Protein AF-C6ZLB6-F1 (afdb_monomer_lite)

Sequence (83 aa):
LTSLRHLSFDNCPHLNNLSHTQRLTSLKHLSFYDCPKMMDLPETLLPSLLSLTILGDCPKLKERCSKRGCYWPLIWHIPYIRI

InterPro domains:
  IPR032675 Leucine-rich repeat domain superfamily [G3DSA:3.80.10.10] (1-69)

Foldseek 3Di:
DDLAAEDEAEQAQPAAEDPVCLPNQNYAYYYYYNHQNHADYDLSNQQRYQEYYYDYRPVNCCQQCPCPHVCCVSHVPRNYYHD

Organism: Helianthus annuus (NCBI:txid4232)

Radius of gyration: 11.68 Å; chains: 1; bounding box: 36×20×29 Å

pLDDT: mean 91.76, std 8.04, range [51.0, 98.06]

Secondary structure (DSSP, 8-state):
-----EEEEES-TT----GGGGG-TT--EEEEES-TT-----TTTGGG-SEEEEESS-HHHHHHHSTTSTTHHHHTT-SEEE-

Structure (mmCIF, N/CA/C/O backbone):
data_AF-C6ZLB6-F1
#
_entry.id   AF-C6ZLB6-F1
#
loop_
_atom_site.group_PDB
_atom_site.id
_atom_site.type_symbol
_atom_site.label_atom_id
_atom_site.label_alt_id
_atom_site.label_comp_id
_atom_site.label_asym_id
_atom_site.label_entity_id
_atom_site.label_seq_id
_atom_site.pdbx_PDB_ins_code
_atom_site.Cartn_x
_atom_site.Cartn_y
_atom_site.Cartn_z
_atom_site.occupancy
_atom_site.B_iso_or_equiv
_atom_site.auth_seq_id
_atom_site.auth_comp_id
_atom_site.auth_asym_id
_atom_site.auth_atom_id
_atom_site.pdbx_PDB_model_num
ATOM 1 N N . LEU A 1 1 ? -22.409 5.755 2.061 1.00 51.00 1 LEU A N 1
ATOM 2 C CA . LEU A 1 1 ? -21.113 6.067 1.411 1.00 51.00 1 LEU A CA 1
ATOM 3 C C . LEU A 1 1 ? -20.135 4.967 1.793 1.00 51.00 1 LEU A C 1
ATOM 5 O O . LEU A 1 1 ? -20.022 4.653 2.968 1.00 51.00 1 LEU A O 1
ATOM 9 N N . THR A 1 2 ? -19.585 4.289 0.793 1.00 62.62 2 THR A N 1
ATOM 10 C CA . THR A 1 2 ? -18.974 2.950 0.853 1.00 62.62 2 THR A CA 1
ATOM 11 C C . THR A 1 2 ? -17.871 2.804 1.905 1.00 62.62 2 THR A C 1
ATOM 13 O O . THR A 1 2 ? -16.816 3.423 1.801 1.00 62.62 2 THR A O 1
ATOM 16 N N . SER A 1 3 ? -18.100 1.921 2.881 1.00 84.19 3 SER A N 1
ATOM 17 C CA . SER A 1 3 ? -17.175 1.525 3.955 1.00 84.19 3 SER A CA 1
ATOM 18 C C . SER A 1 3 ? -16.035 0.622 3.464 1.00 84.19 3 SER A C 1
ATOM 20 O O . SER A 1 3 ? -15.699 -0.362 4.122 1.00 84.19 3 SER A O 1
ATOM 22 N N . LEU A 1 4 ? -15.466 0.899 2.287 1.00 90.31 4 LEU A N 1
ATOM 23 C CA . LEU A 1 4 ? -14.425 0.051 1.717 1.00 90.31 4 LEU A CA 1
ATOM 24 C C . LEU A 1 4 ? -13.183 0.110 2.613 1.00 90.31 4 LEU A C 1
ATOM 26 O O . LEU A 1 4 ? -12.591 1.172 2.782 1.00 90.31 4 LEU A O 1
ATOM 30 N N . ARG A 1 5 ? -12.817 -1.033 3.198 1.00 93.62 5 ARG A N 1
ATOM 31 C CA . ARG A 1 5 ? -11.660 -1.162 4.099 1.00 93.62 5 ARG A CA 1
ATOM 32 C C . ARG A 1 5 ? -10.442 -1.775 3.418 1.00 93.62 5 ARG A C 1
ATOM 34 O O . ARG A 1 5 ? -9.327 -1.499 3.846 1.00 93.62 5 ARG A O 1
ATOM 41 N N . HIS A 1 6 ? -10.660 -2.574 2.377 1.00 94.88 6 HIS A N 1
ATOM 42 C CA . HIS A 1 6 ? -9.623 -3.310 1.664 1.00 94.88 6 HIS A CA 1
ATOM 43 C C . HIS A 1 6 ? -9.700 -2.982 0.179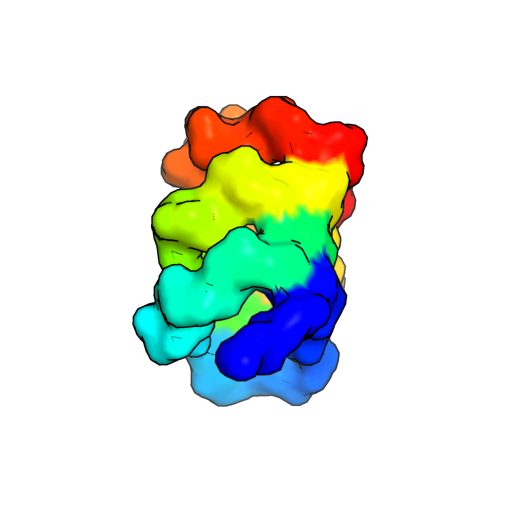 1.00 94.88 6 HIS A C 1
ATOM 45 O O . HIS A 1 6 ? -10.783 -3.022 -0.405 1.00 94.88 6 HIS A O 1
ATOM 51 N N . LEU A 1 7 ? -8.556 -2.668 -0.417 1.00 93.88 7 LEU A N 1
ATOM 52 C CA . LEU A 1 7 ? -8.415 -2.422 -1.842 1.00 93.88 7 LEU A CA 1
ATOM 53 C C . LEU A 1 7 ? -7.138 -3.106 -2.322 1.00 93.88 7 LEU A C 1
ATOM 55 O O . LEU A 1 7 ? -6.070 -2.907 -1.743 1.00 93.88 7 LEU A O 1
ATOM 59 N N . SER A 1 8 ? -7.261 -3.918 -3.365 1.00 95.38 8 SER A N 1
ATOM 60 C CA . SER A 1 8 ? -6.145 -4.642 -3.960 1.00 95.38 8 SER A CA 1
ATOM 61 C C . SER A 1 8 ? -6.173 -4.469 -5.468 1.00 95.38 8 SER A C 1
ATOM 63 O O . SER A 1 8 ? -7.240 -4.543 -6.076 1.00 95.38 8 SER A O 1
ATOM 65 N N . PHE A 1 9 ? -4.998 -4.266 -6.047 1.00 96.19 9 PHE A N 1
ATOM 66 C CA . PHE A 1 9 ? -4.767 -4.258 -7.483 1.00 96.19 9 PHE A CA 1
ATOM 67 C C . PHE A 1 9 ? -3.848 -5.424 -7.811 1.00 96.19 9 PHE A C 1
ATOM 69 O O . PHE A 1 9 ? -2.761 -5.523 -7.246 1.00 96.19 9 PHE A O 1
ATOM 76 N N . ASP A 1 10 ? -4.313 -6.314 -8.677 1.00 97.31 10 ASP A N 1
ATOM 77 C CA . ASP A 1 10 ? -3.590 -7.513 -9.086 1.00 97.31 10 ASP A CA 1
ATOM 78 C C . ASP A 1 10 ? -3.445 -7.492 -10.605 1.00 97.31 10 ASP A C 1
ATOM 80 O O . ASP A 1 10 ? -4.424 -7.232 -11.312 1.00 97.31 10 ASP A O 1
ATOM 84 N N . ASN A 1 11 ? -2.213 -7.674 -11.078 1.00 97.44 11 ASN A N 1
ATOM 85 C CA . ASN A 1 11 ? -1.839 -7.713 -12.482 1.00 97.44 11 ASN A CA 1
ATOM 86 C C . ASN A 1 11 ? -2.477 -6.570 -13.289 1.00 97.44 11 ASN A C 1
ATOM 88 O O . ASN A 1 11 ? -3.204 -6.781 -14.263 1.00 97.44 11 ASN A O 1
ATOM 92 N N . CYS A 1 12 ? -2.250 -5.332 -12.837 1.00 96.44 12 CYS A N 1
ATOM 93 C CA . CYS A 1 12 ? -2.811 -4.121 -13.437 1.00 96.44 12 CYS A CA 1
ATOM 94 C C . CYS A 1 12 ? -1.734 -3.343 -14.224 1.00 96.44 12 CYS A C 1
ATOM 96 O O . CYS A 1 12 ? -1.270 -2.292 -13.770 1.00 96.44 12 CYS A O 1
ATOM 98 N N . PRO A 1 13 ? -1.355 -3.781 -15.442 1.00 94.94 13 PRO A N 1
ATOM 99 C CA . PRO A 1 13 ? -0.246 -3.202 -16.207 1.00 94.94 13 PRO A CA 1
ATOM 100 C C . PRO A 1 13 ? -0.519 -1.795 -16.749 1.00 94.94 13 PRO A C 1
ATOM 102 O O . PRO A 1 13 ? 0.392 -1.148 -17.264 1.00 94.94 13 PRO A O 1
ATOM 105 N N . HIS A 1 14 ? -1.760 -1.311 -16.662 1.00 94.88 14 HIS A N 1
ATOM 106 C CA . HIS A 1 14 ? -2.163 0.027 -17.105 1.00 94.88 14 HIS A CA 1
ATOM 107 C C . HIS A 1 14 ? -2.532 0.973 -15.957 1.00 94.88 14 HIS A C 1
ATOM 109 O O . HIS A 1 14 ? -2.760 2.155 -16.211 1.00 94.88 14 HIS A O 1
ATOM 115 N N . LEU A 1 15 ? -2.570 0.490 -14.710 1.00 92.38 15 LEU A N 1
ATOM 116 C CA . LEU A 1 15 ? -2.852 1.333 -13.553 1.00 92.38 15 LEU A CA 1
ATOM 117 C C . LEU A 1 15 ? -1.649 2.237 -13.285 1.00 92.38 15 LEU A C 1
ATOM 119 O O . LEU A 1 15 ? -0.548 1.742 -13.064 1.00 92.38 15 LEU A O 1
ATOM 123 N N . ASN A 1 16 ? -1.857 3.552 -13.322 1.00 89.81 16 ASN A N 1
ATOM 124 C CA . ASN A 1 16 ? -0.785 4.534 -13.156 1.00 89.81 16 ASN A CA 1
ATOM 125 C C . ASN A 1 16 ? -1.038 5.572 -12.054 1.00 89.81 16 ASN A C 1
ATOM 127 O O . ASN A 1 16 ? -0.090 6.221 -11.617 1.00 89.81 16 ASN A O 1
ATOM 131 N N . ASN A 1 17 ? -2.280 5.712 -11.582 1.00 84.38 17 ASN A N 1
ATOM 132 C CA . ASN A 1 17 ? -2.644 6.624 -10.507 1.00 84.38 17 ASN A CA 1
ATOM 133 C C . ASN A 1 17 ? -3.882 6.132 -9.739 1.00 84.38 17 ASN A C 1
ATOM 135 O O . ASN A 1 17 ? -4.646 5.299 -10.226 1.00 84.38 17 ASN A O 1
ATOM 139 N N . LEU A 1 18 ? -4.093 6.706 -8.552 1.00 85.25 18 LEU A N 1
ATOM 140 C CA . LEU A 1 18 ? -5.299 6.531 -7.735 1.00 85.25 18 LEU A CA 1
ATOM 141 C C . LEU A 1 18 ? -5.891 7.877 -7.289 1.00 85.25 18 LEU A C 1
ATOM 143 O O . LEU A 1 18 ? -6.433 8.009 -6.194 1.00 85.25 18 LEU A O 1
ATOM 147 N N . SER A 1 19 ? -5.801 8.912 -8.123 1.00 74.75 19 SER A N 1
ATOM 148 C CA . SER A 1 19 ? -6.267 10.262 -7.759 1.00 74.75 19 SER A CA 1
ATOM 149 C C . SER A 1 19 ? -7.757 10.298 -7.380 1.00 74.75 19 SER A C 1
ATOM 151 O O . SER A 1 19 ? -8.165 11.075 -6.521 1.00 74.75 19 SER A O 1
ATOM 153 N N . HIS A 1 20 ? -8.567 9.385 -7.922 1.00 72.81 20 HIS A N 1
ATOM 154 C CA . HIS A 1 20 ? -9.999 9.287 -7.631 1.00 72.81 20 HIS A CA 1
ATOM 155 C C . HIS A 1 20 ? -10.310 8.594 -6.288 1.00 72.81 20 HIS A C 1
ATOM 157 O O . HIS A 1 20 ? -11.445 8.661 -5.809 1.00 72.81 20 HIS A O 1
ATOM 163 N N . THR A 1 21 ? -9.332 7.949 -5.639 1.00 74.62 21 THR A N 1
ATOM 164 C CA . THR A 1 21 ? -9.555 7.196 -4.391 1.00 74.62 21 THR A CA 1
ATOM 165 C C . THR A 1 21 ? -9.384 8.031 -3.125 1.00 74.62 21 THR A C 1
ATOM 167 O O . THR A 1 21 ? -9.529 7.503 -2.025 1.00 74.62 21 THR A O 1
ATOM 170 N N . GLN A 1 22 ? -9.139 9.340 -3.239 1.00 73.62 22 GLN A N 1
ATOM 171 C CA . GLN A 1 22 ? -9.032 10.255 -2.091 1.00 73.62 22 GLN A CA 1
ATOM 172 C C . GLN A 1 22 ? -10.298 10.276 -1.214 1.00 73.62 22 GLN A C 1
ATOM 174 O O . GLN A 1 22 ? -10.245 10.620 -0.038 1.00 73.62 22 GLN A O 1
ATOM 179 N N . ARG A 1 23 ? -11.449 9.874 -1.771 1.00 79.62 23 ARG A N 1
ATOM 180 C CA . ARG A 1 23 ? -12.730 9.781 -1.052 1.00 79.62 23 ARG A CA 1
ATOM 181 C C . ARG A 1 23 ? -12.888 8.491 -0.237 1.00 79.62 23 ARG A C 1
ATOM 183 O O . ARG A 1 23 ? -13.876 8.359 0.483 1.00 79.62 23 ARG A O 1
ATOM 190 N N . LEU A 1 24 ? -11.950 7.544 -0.332 1.00 84.88 24 LEU A N 1
ATOM 191 C CA . LEU A 1 24 ? -11.971 6.278 0.410 1.00 84.88 24 LEU A CA 1
ATOM 192 C C . LEU A 1 24 ? -11.466 6.465 1.850 1.00 84.88 24 LEU A C 1
ATOM 194 O O . LEU A 1 24 ? -10.519 5.820 2.287 1.00 84.88 24 LEU A O 1
ATOM 198 N N . THR A 1 25 ? -12.126 7.334 2.614 1.00 83.69 25 THR A N 1
ATOM 199 C CA . THR A 1 25 ? -11.726 7.705 3.986 1.00 83.69 25 THR A CA 1
ATOM 200 C C . THR A 1 25 ? -11.763 6.544 4.987 1.00 83.69 25 THR A C 1
ATOM 202 O O . THR A 1 25 ? -11.172 6.627 6.060 1.00 83.69 25 THR A O 1
ATOM 205 N N . SER A 1 26 ? -12.462 5.454 4.656 1.00 90.00 26 SER A N 1
ATOM 206 C CA . SER A 1 26 ? -12.558 4.245 5.487 1.00 90.00 26 SER A CA 1
ATOM 207 C C . SER A 1 26 ? -11.509 3.178 5.161 1.00 90.00 26 SER A C 1
ATOM 209 O O . SER A 1 26 ? -11.511 2.129 5.810 1.00 90.00 26 SER A O 1
ATOM 211 N N . LEU A 1 27 ? -10.638 3.405 4.171 1.00 92.50 27 LEU A N 1
ATOM 212 C CA . LEU A 1 27 ? -9.669 2.401 3.748 1.00 92.50 27 LEU A CA 1
ATOM 213 C C . LEU A 1 27 ? -8.625 2.151 4.840 1.00 92.50 27 LEU A C 1
ATOM 215 O O . LEU A 1 27 ? -8.127 3.079 5.471 1.00 92.50 27 LEU A O 1
ATOM 219 N N . LYS A 1 28 ? -8.302 0.877 5.060 1.00 95.06 28 LYS A N 1
ATOM 220 C CA . LYS A 1 28 ? -7.316 0.427 6.051 1.00 95.06 28 LYS A CA 1
ATOM 221 C C . LYS A 1 28 ? -6.232 -0.452 5.448 1.00 95.06 28 LYS A C 1
ATOM 223 O O . LYS A 1 28 ? -5.119 -0.464 5.961 1.00 95.06 28 LYS A O 1
ATOM 228 N N . HIS A 1 29 ? -6.529 -1.139 4.355 1.00 96.12 29 HIS A N 1
ATOM 229 C CA . HIS A 1 29 ? -5.627 -2.098 3.741 1.00 96.12 29 HIS A CA 1
ATOM 230 C C . HIS A 1 29 ? -5.524 -1.812 2.247 1.00 96.12 29 HIS A C 1
ATOM 232 O O . HIS A 1 29 ? -6.538 -1.803 1.546 1.00 96.12 29 HIS A O 1
ATOM 238 N N . LEU A 1 30 ? -4.300 -1.573 1.779 1.00 95.62 30 LEU A N 1
ATOM 239 C CA . LEU A 1 30 ? -4.000 -1.317 0.377 1.00 95.62 30 LEU A CA 1
ATOM 240 C C . LEU A 1 30 ? -2.947 -2.308 -0.118 1.00 95.62 30 LEU A C 1
ATOM 242 O O . LEU A 1 30 ? -1.953 -2.563 0.569 1.00 95.62 30 LEU A O 1
ATOM 246 N N . SER A 1 31 ? -3.172 -2.895 -1.290 1.00 97.00 31 SER A N 1
ATOM 247 C CA . SER A 1 31 ? -2.245 -3.858 -1.882 1.00 97.00 31 SER A CA 1
ATOM 248 C C . SER A 1 31 ? -2.071 -3.679 -3.389 1.00 97.00 31 SER A C 1
ATOM 250 O O . SER A 1 31 ? -3.035 -3.385 -4.093 1.00 97.00 31 SER A O 1
ATOM 252 N N . PHE A 1 32 ? -0.846 -3.884 -3.869 1.00 97.62 32 PHE A N 1
ATOM 253 C CA . PHE A 1 32 ? -0.488 -3.914 -5.287 1.00 97.62 32 PHE A CA 1
ATOM 254 C C . PHE A 1 32 ? 0.346 -5.156 -5.584 1.00 97.62 32 PHE A C 1
ATOM 256 O O . PHE A 1 32 ? 1.320 -5.426 -4.877 1.00 97.62 32 PHE A O 1
ATOM 263 N N . TYR A 1 33 ? -0.023 -5.870 -6.639 1.00 97.94 33 TYR A N 1
ATOM 264 C CA . TYR A 1 33 ? 0.671 -7.039 -7.164 1.00 97.94 33 TYR A CA 1
ATOM 265 C C . TYR A 1 33 ? 0.823 -6.851 -8.673 1.00 97.94 33 TYR A C 1
ATOM 267 O O . TYR A 1 33 ? -0.170 -6.594 -9.352 1.00 97.94 33 TYR A O 1
ATOM 275 N N . ASP A 1 34 ? 2.055 -6.906 -9.182 1.00 97.69 34 ASP A N 1
ATOM 276 C CA . ASP A 1 34 ? 2.356 -6.833 -10.623 1.00 97.69 34 ASP A CA 1
ATOM 277 C C . ASP A 1 34 ? 1.676 -5.641 -11.336 1.00 97.69 34 ASP A C 1
ATOM 279 O O . ASP A 1 34 ? 0.928 -5.768 -12.307 1.00 97.69 34 ASP A O 1
ATOM 283 N N . CYS A 1 35 ? 1.917 -4.439 -10.807 1.00 97.56 35 CYS A N 1
ATOM 284 C CA . CYS A 1 35 ? 1.394 -3.167 -11.309 1.00 97.56 35 CYS A CA 1
ATOM 285 C C . CYS A 1 35 ? 2.542 -2.261 -11.809 1.00 97.56 35 CYS A C 1
ATOM 287 O O . CYS A 1 35 ? 2.852 -1.248 -11.171 1.00 97.56 35 CYS A O 1
ATOM 289 N N . PRO A 1 36 ? 3.178 -2.571 -12.957 1.00 96.81 36 PRO A N 1
ATOM 290 C CA . PRO A 1 36 ? 4.432 -1.938 -13.382 1.00 96.81 36 PRO A CA 1
ATOM 291 C C . PRO A 1 36 ? 4.330 -0.441 -13.679 1.00 96.81 36 PRO A C 1
ATOM 293 O O . PRO A 1 36 ? 5.305 0.295 -13.525 1.00 96.81 36 PRO A O 1
ATOM 296 N N . LYS A 1 37 ? 3.153 0.029 -14.113 1.00 96.31 37 LYS A N 1
ATOM 297 C CA . LYS A 1 37 ? 2.923 1.442 -14.454 1.00 96.31 37 LYS A CA 1
ATOM 298 C C . LYS A 1 37 ? 2.478 2.295 -13.274 1.00 96.31 37 LYS A C 1
ATOM 300 O O . LYS A 1 37 ? 2.330 3.502 -13.452 1.00 96.31 37 LYS A O 1
ATOM 305 N N . MET A 1 38 ? 2.278 1.704 -12.098 1.00 94.75 38 MET A N 1
ATOM 306 C CA . MET A 1 38 ? 1.790 2.422 -10.931 1.00 94.75 38 MET A CA 1
ATOM 307 C C . MET A 1 38 ? 2.913 3.271 -10.339 1.00 94.75 38 MET A C 1
ATOM 309 O O . MET A 1 38 ? 3.927 2.739 -9.884 1.00 94.75 38 MET A O 1
ATOM 313 N N . MET A 1 39 ? 2.751 4.595 -10.379 1.00 90.75 39 MET A N 1
ATOM 314 C CA . MET A 1 39 ? 3.823 5.529 -10.014 1.00 90.75 39 MET A CA 1
ATOM 315 C C . MET A 1 39 ? 3.616 6.156 -8.641 1.00 90.75 39 MET A C 1
ATOM 317 O O . MET A 1 39 ? 4.588 6.328 -7.910 1.00 90.75 39 MET A O 1
ATOM 321 N N . ASP A 1 40 ? 2.366 6.469 -8.295 1.00 89.62 40 ASP A N 1
ATOM 322 C CA . ASP A 1 40 ? 2.048 7.356 -7.178 1.00 89.62 40 ASP A CA 1
ATOM 323 C C . ASP A 1 40 ? 0.854 6.885 -6.360 1.00 89.62 40 ASP A C 1
ATOM 325 O O . ASP A 1 40 ? -0.135 6.379 -6.89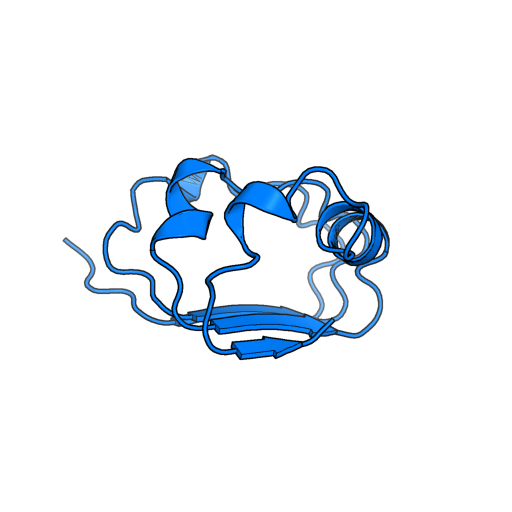1 1.00 89.62 40 ASP A O 1
ATOM 329 N N . LEU A 1 41 ? 0.928 7.126 -5.053 1.00 90.00 41 LEU A N 1
ATOM 330 C CA . LEU A 1 41 ? -0.157 6.900 -4.108 1.00 90.00 41 LEU A CA 1
ATOM 331 C C . LEU A 1 41 ? -0.742 8.244 -3.654 1.00 90.00 41 LEU A C 1
ATOM 333 O O . LEU A 1 41 ? -0.004 9.215 -3.485 1.00 90.00 41 LEU A O 1
ATOM 337 N N . PRO A 1 42 ? -2.059 8.324 -3.414 1.00 87.19 42 PRO A N 1
ATOM 338 C CA . PRO A 1 42 ? -2.670 9.513 -2.849 1.00 87.19 42 PRO A CA 1
ATOM 339 C C . PRO A 1 42 ? -2.201 9.671 -1.402 1.00 87.19 42 PRO A C 1
ATOM 341 O O . PRO A 1 42 ? -2.581 8.895 -0.525 1.00 87.19 42 PRO A O 1
ATOM 344 N N . GLU A 1 43 ? -1.391 10.699 -1.154 1.00 89.19 43 GLU A N 1
ATOM 345 C CA . GLU A 1 43 ? -0.777 10.968 0.153 1.00 89.19 43 GLU A CA 1
ATOM 346 C C . GLU A 1 43 ? -1.802 11.104 1.277 1.00 89.19 43 GLU A C 1
ATOM 348 O O . GLU A 1 43 ? -1.539 10.701 2.401 1.00 89.19 43 GLU A O 1
ATOM 353 N N . THR A 1 44 ? -3.005 11.593 0.974 1.00 86.31 44 THR A N 1
ATOM 354 C CA . THR A 1 44 ? -4.096 11.739 1.949 1.00 86.31 44 THR A CA 1
ATOM 355 C C . THR A 1 44 ? -4.605 10.407 2.504 1.00 86.31 44 THR A C 1
ATOM 357 O O . THR A 1 44 ? -5.178 10.373 3.590 1.00 86.31 44 THR A O 1
ATOM 360 N N . LEU A 1 45 ? -4.398 9.304 1.781 1.00 86.62 45 LEU A N 1
ATOM 361 C CA . LEU A 1 45 ? -4.831 7.967 2.181 1.00 86.62 45 LEU A CA 1
ATOM 362 C C . LEU A 1 45 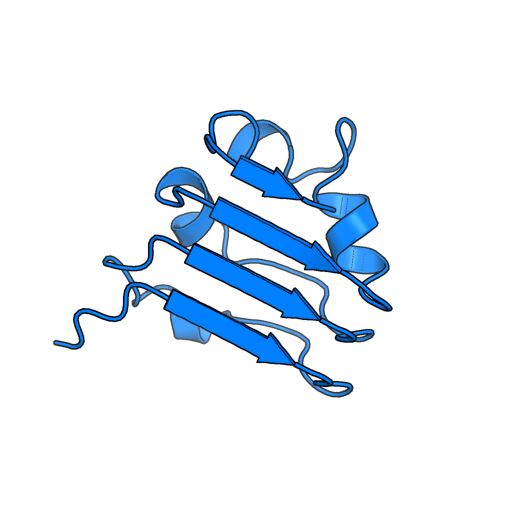? -3.802 7.289 3.099 1.00 86.62 45 LEU A C 1
ATOM 364 O O . LEU A 1 45 ? -4.184 6.577 4.032 1.00 86.62 45 LEU A O 1
ATOM 368 N N . LEU A 1 46 ? -2.509 7.518 2.837 1.00 88.94 46 LEU A N 1
ATOM 369 C CA . LEU A 1 46 ? -1.390 6.782 3.437 1.00 88.94 46 LEU A CA 1
ATOM 370 C C . LEU A 1 46 ? -1.376 6.814 4.974 1.00 88.94 46 LEU A C 1
ATOM 372 O O . LEU A 1 46 ? -1.260 5.738 5.565 1.00 88.94 46 LEU A O 1
ATOM 376 N N . PRO A 1 47 ? -1.587 7.966 5.649 1.00 87.56 47 PRO A N 1
ATOM 377 C CA . PRO A 1 47 ? -1.494 8.029 7.102 1.00 87.56 47 PRO A CA 1
ATOM 378 C C . PRO A 1 47 ? -2.543 7.197 7.838 1.00 87.56 47 PRO A C 1
ATOM 380 O O . PRO A 1 47 ? -2.361 6.882 9.010 1.00 87.56 47 PRO A O 1
ATOM 383 N N . SER A 1 48 ? -3.647 6.854 7.173 1.00 88.38 48 SER A N 1
ATOM 384 C CA . SER A 1 48 ? -4.787 6.161 7.780 1.00 88.38 48 SER A CA 1
ATOM 385 C C . SER A 1 48 ? -4.739 4.633 7.654 1.00 88.38 48 SER A C 1
ATOM 387 O O . SER A 1 48 ? -5.601 3.947 8.225 1.00 88.38 48 SER A O 1
ATOM 389 N N . LEU A 1 49 ? -3.760 4.114 6.903 1.00 94.38 49 LEU A N 1
ATOM 390 C CA . LEU A 1 49 ? -3.607 2.695 6.606 1.00 94.38 49 LEU A CA 1
ATOM 391 C C . LEU A 1 49 ? -3.082 1.914 7.815 1.00 94.38 49 LEU A C 1
ATOM 393 O O . LEU A 1 49 ? -2.224 2.364 8.567 1.00 94.38 49 LEU A O 1
ATOM 397 N N . LEU A 1 50 ? -3.583 0.691 7.950 1.00 97.00 50 LEU A N 1
ATOM 398 C CA . LEU A 1 50 ? -3.083 -0.321 8.876 1.00 97.00 50 LEU A CA 1
ATOM 399 C C . LEU A 1 50 ? -2.155 -1.317 8.178 1.00 97.00 50 LEU A C 1
ATOM 401 O O . LEU A 1 50 ? -1.300 -1.916 8.828 1.00 97.00 50 LEU A O 1
ATOM 405 N N . SER A 1 51 ? -2.302 -1.485 6.860 1.00 97.75 51 SER A N 1
ATOM 406 C CA . SER A 1 51 ? -1.372 -2.284 6.071 1.00 97.75 51 SER A CA 1
ATOM 407 C C . SER A 1 51 ? -1.147 -1.743 4.664 1.00 97.75 51 SER A C 1
ATOM 409 O O . SER A 1 51 ? -2.109 -1.410 3.963 1.00 97.75 51 SER A O 1
ATOM 411 N N . LEU A 1 52 ? 0.105 -1.799 4.217 1.00 97.00 52 LEU A N 1
ATOM 412 C CA . LEU A 1 52 ? 0.510 -1.559 2.837 1.00 97.00 52 LEU A CA 1
ATOM 413 C C . LEU A 1 52 ? 1.305 -2.763 2.324 1.00 97.00 52 LEU A C 1
ATOM 415 O O . LEU A 1 52 ? 2.319 -3.137 2.911 1.00 97.00 52 LEU A O 1
ATOM 419 N N . THR A 1 53 ? 0.841 -3.379 1.237 1.00 98.06 53 THR A N 1
ATOM 420 C CA . THR A 1 53 ? 1.563 -4.463 0.555 1.00 98.06 53 THR A CA 1
ATOM 421 C C . THR A 1 53 ? 1.853 -4.087 -0.893 1.00 98.06 53 THR A C 1
ATOM 423 O O . THR A 1 53 ? 0.951 -3.699 -1.624 1.00 98.06 53 THR A O 1
ATOM 426 N N . ILE A 1 54 ? 3.102 -4.210 -1.323 1.00 97.25 54 ILE A N 1
ATOM 427 C CA . ILE A 1 54 ? 3.546 -3.964 -2.694 1.00 97.25 54 ILE A CA 1
ATOM 428 C C . ILE A 1 54 ? 4.418 -5.156 -3.083 1.00 97.25 54 ILE A C 1
ATOM 430 O O . ILE A 1 54 ? 5.510 -5.309 -2.562 1.00 97.25 54 ILE A O 1
ATOM 434 N N . LEU A 1 55 ? 3.951 -6.034 -3.963 1.00 97.88 55 LEU A N 1
ATOM 435 C CA . LEU A 1 55 ? 4.671 -7.249 -4.352 1.00 97.88 55 LEU A CA 1
ATOM 436 C C . LEU A 1 55 ? 4.732 -7.394 -5.876 1.00 97.88 55 LEU A C 1
ATOM 438 O O . LEU A 1 55 ? 4.063 -6.675 -6.615 1.00 97.88 55 LEU A O 1
ATOM 442 N N . GLY A 1 56 ? 5.600 -8.294 -6.345 1.00 97.06 56 GLY A N 1
ATOM 443 C CA . GLY A 1 56 ? 5.818 -8.495 -7.779 1.00 97.06 56 GLY A CA 1
ATOM 444 C C . GLY A 1 56 ? 6.423 -7.271 -8.478 1.00 97.06 56 GLY A C 1
ATOM 445 O O . GLY A 1 56 ? 7.206 -6.524 -7.871 1.00 97.06 56 GLY A O 1
ATOM 446 N N . ASP A 1 57 ? 6.062 -7.080 -9.745 1.00 97.19 57 ASP A N 1
ATOM 447 C CA . ASP A 1 57 ? 6.540 -6.007 -10.619 1.00 97.19 57 ASP A CA 1
ATOM 448 C C . ASP A 1 57 ? 5.821 -4.673 -10.343 1.00 97.19 57 ASP A C 1
ATOM 450 O O . ASP A 1 57 ? 4.887 -4.270 -11.032 1.00 97.19 57 ASP A O 1
ATOM 454 N N . CYS A 1 58 ? 6.246 -3.986 -9.279 1.00 97.12 58 CYS A N 1
ATOM 455 C CA . CYS A 1 58 ? 5.771 -2.647 -8.898 1.00 97.12 58 CYS A CA 1
ATOM 456 C C . CYS A 1 58 ? 6.952 -1.678 -8.654 1.00 97.12 58 CYS A C 1
ATOM 458 O O . CYS A 1 58 ? 7.066 -1.105 -7.565 1.00 97.12 58 CYS A O 1
ATOM 460 N N . PRO A 1 59 ? 7.880 -1.503 -9.611 1.00 96.31 59 PRO A N 1
ATOM 461 C CA . PRO A 1 59 ? 9.216 -0.964 -9.357 1.00 96.31 59 PRO A CA 1
ATOM 462 C C . PRO A 1 59 ? 9.182 0.450 -8.770 1.00 96.31 59 PRO A C 1
ATOM 464 O O . PRO A 1 59 ? 9.882 0.733 -7.798 1.00 96.31 59 PRO A O 1
ATOM 467 N N . LYS A 1 60 ? 8.315 1.325 -9.298 1.00 96.00 60 LYS A N 1
ATOM 468 C CA . LYS A 1 60 ? 8.199 2.715 -8.836 1.00 96.00 60 LYS A CA 1
ATOM 469 C C . LYS A 1 60 ? 7.607 2.845 -7.440 1.00 96.00 60 LYS A C 1
ATOM 471 O O . LYS A 1 60 ? 8.123 3.621 -6.636 1.00 96.00 60 LYS A O 1
ATOM 476 N N . LEU A 1 61 ? 6.585 2.056 -7.119 1.00 95.31 61 LEU A N 1
ATOM 477 C CA . LEU A 1 61 ? 6.035 2.031 -5.767 1.00 95.31 61 LEU A CA 1
ATOM 478 C C . LEU A 1 61 ? 7.055 1.497 -4.757 1.00 95.31 61 LEU A C 1
ATOM 480 O O . LEU A 1 61 ? 7.230 2.104 -3.703 1.00 95.31 61 LEU A O 1
ATOM 484 N N . LYS A 1 62 ? 7.776 0.416 -5.084 1.00 96.12 62 LYS A N 1
ATOM 485 C CA . LYS A 1 62 ? 8.824 -0.126 -4.203 1.00 96.12 62 LYS A CA 1
ATOM 486 C C . LYS A 1 62 ? 9.931 0.895 -3.935 1.00 96.12 62 LYS A C 1
ATOM 488 O O . LYS A 1 62 ? 10.347 1.055 -2.791 1.00 96.12 62 LYS A O 1
ATOM 493 N N . GLU A 1 63 ? 10.364 1.622 -4.966 1.00 96.19 63 GLU A N 1
ATOM 494 C CA . GLU A 1 63 ? 11.349 2.706 -4.860 1.00 96.19 63 GLU A CA 1
ATOM 495 C C . GLU A 1 63 ? 10.866 3.807 -3.895 1.00 96.19 63 GLU A C 1
ATOM 497 O O . GLU A 1 63 ? 11.544 4.122 -2.910 1.00 96.19 63 GLU A O 1
ATOM 502 N N . ARG A 1 64 ? 9.660 4.345 -4.124 1.00 95.25 64 ARG A N 1
ATOM 503 C CA . ARG A 1 64 ? 9.096 5.466 -3.352 1.00 95.25 64 ARG A CA 1
ATOM 504 C C . ARG A 1 64 ? 8.687 5.101 -1.926 1.00 95.25 64 ARG A C 1
ATOM 506 O O . ARG A 1 64 ? 8.761 5.957 -1.047 1.00 95.25 64 ARG A O 1
ATOM 513 N N . CYS A 1 65 ? 8.278 3.858 -1.684 1.00 94.81 65 CYS A N 1
ATOM 514 C CA . CYS A 1 65 ? 7.905 3.350 -0.360 1.00 94.81 65 CYS A CA 1
ATOM 515 C C . CYS A 1 65 ? 9.082 2.715 0.404 1.00 94.81 65 CYS A C 1
ATOM 517 O O . CYS A 1 65 ? 8.910 2.281 1.541 1.00 94.81 65 CYS A O 1
ATOM 519 N N . SER A 1 66 ? 10.281 2.651 -0.182 1.00 94.69 66 SER A N 1
ATOM 520 C CA . SER A 1 66 ? 11.480 2.178 0.518 1.00 94.69 66 SER A CA 1
ATOM 521 C C . SER A 1 66 ? 11.845 3.087 1.700 1.00 94.69 66 SER A C 1
ATOM 523 O O . SER A 1 66 ? 11.419 4.235 1.760 1.00 94.69 66 SER A O 1
ATOM 525 N N . LYS A 1 67 ? 12.717 2.629 2.612 1.00 92.38 67 LYS A N 1
ATOM 526 C CA . LYS A 1 67 ? 13.172 3.418 3.783 1.00 92.38 67 LYS A CA 1
ATOM 527 C C . LYS A 1 67 ? 13.799 4.782 3.452 1.00 92.38 67 LYS A C 1
ATOM 529 O O . LYS A 1 67 ? 13.932 5.621 4.336 1.00 92.38 67 LY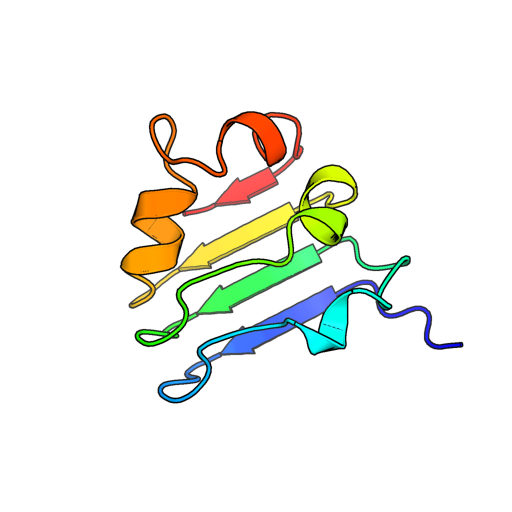S A O 1
ATOM 534 N N . ARG A 1 68 ? 14.242 4.980 2.207 1.00 93.31 68 ARG A N 1
ATOM 535 C CA . ARG A 1 68 ? 14.803 6.244 1.696 1.00 93.31 68 ARG A CA 1
ATOM 536 C C . ARG A 1 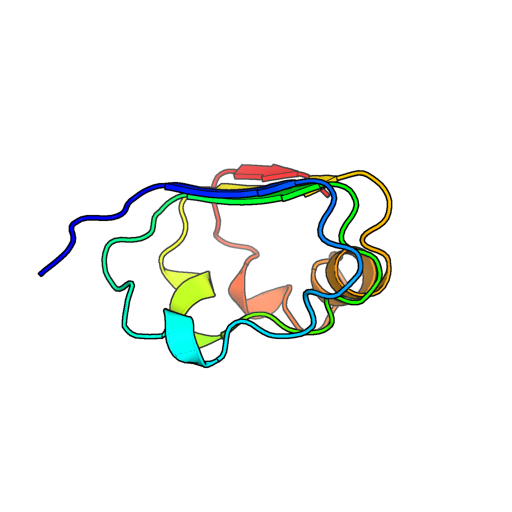68 ? 13.902 6.905 0.649 1.00 93.31 68 ARG A C 1
ATOM 538 O O . ARG A 1 68 ? 14.281 7.922 0.079 1.00 93.31 68 ARG A O 1
ATOM 545 N N . GLY A 1 69 ? 12.750 6.309 0.366 1.00 94.62 69 GLY A N 1
ATOM 546 C CA . GLY A 1 69 ? 11.793 6.809 -0.602 1.00 94.62 69 GLY A CA 1
ATOM 547 C C . GLY A 1 69 ? 10.971 7.968 -0.043 1.00 94.62 69 GLY A C 1
ATOM 548 O O . GLY A 1 69 ? 10.834 8.138 1.170 1.00 94.62 69 GLY A O 1
ATOM 549 N N . CYS A 1 70 ? 10.407 8.771 -0.945 1.00 94.25 70 CYS A N 1
ATOM 550 C CA . CYS A 1 70 ? 9.642 9.968 -0.596 1.00 94.25 70 CYS A CA 1
ATOM 551 C C . CYS A 1 70 ? 8.383 9.679 0.235 1.00 94.25 70 CYS A C 1
ATOM 553 O O . CYS A 1 70 ? 7.954 10.548 0.988 1.00 94.25 70 CYS A O 1
ATOM 555 N N . TYR A 1 71 ? 7.817 8.470 0.151 1.00 94.50 71 TYR A N 1
ATOM 556 C CA . TYR A 1 71 ? 6.651 8.093 0.947 1.00 94.50 71 TYR A CA 1
ATOM 557 C C . TYR A 1 71 ? 6.997 7.564 2.331 1.00 94.50 71 TYR A C 1
ATOM 559 O O . TYR A 1 71 ? 6.094 7.483 3.160 1.00 94.50 71 TYR A O 1
ATOM 567 N N . TRP A 1 72 ? 8.263 7.251 2.628 1.00 94.94 72 TRP A N 1
ATOM 568 C CA . TRP A 1 72 ? 8.645 6.715 3.937 1.00 94.94 72 TRP A CA 1
ATOM 569 C C . TRP A 1 72 ? 8.130 7.553 5.123 1.00 94.94 72 TRP A C 1
ATOM 571 O O . TRP A 1 72 ? 7.512 6.970 6.014 1.00 94.94 72 TRP A O 1
ATOM 581 N N . PRO A 1 73 ? 8.246 8.899 5.132 1.00 94.69 73 PRO A N 1
ATOM 582 C CA . PRO A 1 73 ? 7.716 9.728 6.219 1.00 94.69 73 PRO A CA 1
ATOM 583 C C . PRO A 1 73 ? 6.189 9.662 6.390 1.00 94.69 73 PRO A C 1
ATOM 585 O O . PRO A 1 73 ? 5.689 10.000 7.459 1.00 94.69 73 PRO A O 1
ATOM 588 N N . LEU A 1 74 ? 5.452 9.219 5.367 1.00 93.75 74 LEU A N 1
ATOM 589 C CA . LEU A 1 74 ? 3.992 9.074 5.389 1.00 93.75 74 LEU A CA 1
ATOM 590 C C . LEU A 1 74 ? 3.527 7.654 5.721 1.00 93.75 74 LEU A C 1
ATOM 592 O O . LEU A 1 74 ? 2.351 7.467 6.023 1.00 93.75 74 LEU A O 1
ATOM 596 N N . ILE A 1 75 ? 4.412 6.658 5.618 1.00 94.81 75 ILE A N 1
ATOM 597 C CA . ILE A 1 75 ? 4.058 5.247 5.812 1.00 94.81 75 ILE A CA 1
ATOM 598 C C . ILE A 1 75 ? 4.798 4.583 6.971 1.00 94.81 75 ILE A C 1
ATOM 600 O O . ILE A 1 75 ? 4.407 3.488 7.351 1.00 94.81 75 ILE A O 1
ATOM 604 N N . TRP A 1 76 ? 5.842 5.193 7.544 1.00 94.50 76 TRP A N 1
ATOM 605 C CA . TRP A 1 76 ? 6.688 4.553 8.568 1.00 94.50 76 TRP A CA 1
ATOM 606 C C . TRP A 1 76 ? 5.917 4.089 9.810 1.00 94.50 76 TRP A C 1
ATOM 608 O O . TRP A 1 76 ? 6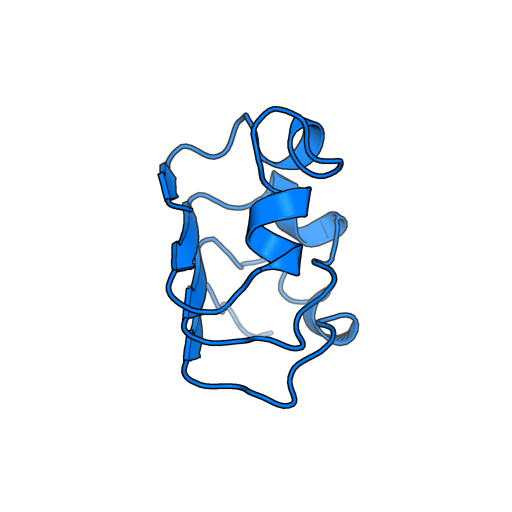.354 3.160 10.485 1.00 94.50 76 TRP A O 1
ATOM 618 N N . HIS A 1 77 ? 4.791 4.735 10.122 1.00 93.38 77 HIS A N 1
ATOM 619 C CA . HIS A 1 77 ? 3.937 4.405 11.262 1.00 93.38 77 HIS A CA 1
ATOM 620 C C . HIS A 1 77 ? 2.906 3.311 10.956 1.00 93.38 77 HIS A C 1
ATOM 622 O O . HIS A 1 77 ? 2.193 2.888 11.866 1.00 93.38 77 HIS A O 1
ATOM 628 N N . ILE A 1 78 ? 2.787 2.864 9.699 1.00 95.81 78 ILE A N 1
ATOM 629 C CA . ILE A 1 78 ? 1.864 1.791 9.319 1.00 95.81 78 ILE A CA 1
ATOM 630 C C . ILE A 1 78 ? 2.312 0.494 10.020 1.00 95.81 78 ILE A C 1
ATOM 632 O O . ILE A 1 78 ? 3.448 0.062 9.818 1.00 95.81 78 ILE A O 1
ATOM 636 N N . PRO A 1 79 ? 1.434 -0.176 10.792 1.00 96.75 79 PRO A N 1
ATOM 637 C CA . PRO A 1 79 ? 1.787 -1.379 11.551 1.00 96.75 79 PRO A CA 1
ATOM 638 C C . PRO A 1 79 ? 2.335 -2.535 10.709 1.00 96.75 79 PRO A C 1
ATOM 640 O O . PRO A 1 79 ? 3.157 -3.313 11.189 1.00 96.75 79 PRO A O 1
ATOM 643 N N . TYR A 1 80 ? 1.871 -2.673 9.464 1.00 97.62 80 TYR A N 1
ATOM 644 C CA . TYR A 1 80 ? 2.298 -3.737 8.560 1.00 97.62 80 TYR A CA 1
ATOM 645 C C . TYR A 1 80 ? 2.671 -3.194 7.179 1.00 97.62 80 TYR A C 1
ATOM 647 O O . TYR A 1 80 ? 1.812 -2.743 6.418 1.00 97.62 80 TYR A O 1
ATOM 655 N N . ILE A 1 81 ? 3.953 -3.289 6.830 1.00 96.56 81 ILE A N 1
ATOM 656 C CA . ILE A 1 81 ? 4.482 -2.900 5.520 1.00 96.56 81 ILE A CA 1
ATOM 657 C C . ILE A 1 81 ? 5.210 -4.098 4.917 1.00 96.56 81 ILE A C 1
ATOM 659 O O . ILE A 1 81 ? 6.129 -4.643 5.530 1.00 96.56 81 ILE A O 1
ATOM 663 N N . ARG A 1 82 ? 4.819 -4.493 3.705 1.00 97.00 82 ARG A N 1
ATOM 664 C CA . ARG A 1 82 ? 5.480 -5.548 2.927 1.00 97.00 82 ARG A CA 1
ATOM 665 C C . ARG A 1 82 ? 5.748 -5.037 1.513 1.00 97.00 82 ARG A C 1
ATOM 667 O O . ARG A 1 82 ? 4.797 -4.691 0.824 1.00 97.00 82 ARG A O 1
ATOM 674 N N . ILE A 1 83 ? 7.014 -4.958 1.104 1.00 93.56 83 ILE A N 1
ATOM 675 C CA . ILE A 1 83 ? 7.485 -4.365 -0.167 1.00 93.56 83 ILE A CA 1
ATOM 676 C C . ILE A 1 83 ? 8.448 -5.343 -0.853 1.00 93.56 83 ILE A C 1
ATOM 678 O O . ILE A 1 83 ? 9.226 -5.962 -0.096 1.00 93.56 83 ILE A O 1
#